Protein AF-A0A3D1VC82-F1 (afdb_monomer_lite)

Structure (mmCIF, N/CA/C/O backbone):
data_AF-A0A3D1VC82-F1
#
_entry.id   AF-A0A3D1VC82-F1
#
loop_
_atom_site.group_PDB
_atom_site.id
_atom_site.type_symbol
_atom_site.label_atom_id
_atom_site.label_alt_id
_atom_site.label_comp_id
_atom_site.label_asym_id
_atom_site.label_entity_id
_atom_site.label_seq_id
_atom_site.pdbx_PDB_ins_code
_atom_site.Cartn_x
_atom_site.Cartn_y
_atom_site.Cartn_z
_atom_site.occupancy
_atom_site.B_iso_or_equiv
_atom_site.auth_seq_id
_atom_site.auth_comp_id
_atom_site.auth_asym_id
_atom_site.auth_atom_id
_atom_site.pdbx_PDB_model_num
ATOM 1 N N . MET A 1 1 ? 1.692 43.661 28.761 1.00 70.38 1 MET A N 1
ATOM 2 C CA . MET A 1 1 ? 1.434 42.933 27.500 1.00 70.38 1 MET A CA 1
ATOM 3 C C . MET A 1 1 ? 0.252 42.015 27.741 1.00 70.38 1 MET A C 1
ATOM 5 O O . MET A 1 1 ? 0.296 41.278 28.715 1.00 70.38 1 MET A O 1
ATOM 9 N N . SER A 1 2 ? -0.804 42.112 26.932 1.00 80.06 2 SER A N 1
ATOM 10 C CA . SER A 1 2 ? -1.921 41.160 27.000 1.00 80.06 2 SER A CA 1
ATOM 11 C C . SER A 1 2 ? -1.514 39.868 26.292 1.00 80.06 2 SER A C 1
ATOM 13 O O . SER A 1 2 ? -0.877 39.928 25.237 1.00 80.06 2 SER A O 1
ATOM 15 N N . LEU A 1 3 ? -1.827 38.717 26.888 1.00 83.06 3 LEU A N 1
ATOM 16 C CA . LEU A 1 3 ? -1.592 37.416 26.265 1.00 83.06 3 LEU A CA 1
ATOM 17 C C . LEU A 1 3 ? -2.471 37.298 25.015 1.00 83.06 3 LEU A C 1
ATOM 19 O O . LEU A 1 3 ? -3.629 37.717 25.010 1.00 83.06 3 LEU A O 1
ATOM 23 N N . THR A 1 4 ? -1.933 36.735 23.936 1.00 90.00 4 THR A N 1
ATOM 24 C CA . THR A 1 4 ? -2.747 36.434 22.752 1.00 90.00 4 THR A CA 1
ATOM 25 C C . THR A 1 4 ? -3.628 35.213 23.025 1.00 90.00 4 THR A C 1
ATOM 27 O O . THR A 1 4 ? -3.378 34.445 23.956 1.00 90.00 4 THR A O 1
ATOM 30 N N . ALA A 1 5 ? -4.653 34.992 22.197 1.00 87.94 5 ALA A N 1
ATOM 31 C CA . ALA A 1 5 ? -5.532 33.826 22.325 1.00 87.94 5 ALA A CA 1
ATOM 32 C C . ALA A 1 5 ? -4.754 32.497 22.338 1.00 87.94 5 ALA A C 1
ATOM 34 O O . ALA A 1 5 ? -5.101 31.603 23.094 1.00 87.94 5 ALA A O 1
ATOM 35 N N . ALA A 1 6 ? -3.664 32.380 21.571 1.00 84.75 6 ALA A N 1
ATOM 36 C CA . ALA A 1 6 ? -2.829 31.174 21.528 1.00 84.75 6 A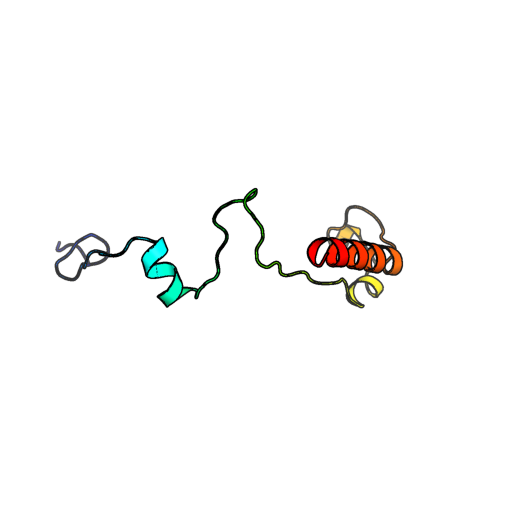LA A CA 1
ATOM 37 C C . ALA A 1 6 ? -2.160 30.831 22.875 1.00 84.75 6 ALA A C 1
ATOM 39 O O . ALA A 1 6 ? -1.769 29.688 23.085 1.00 84.75 6 ALA A O 1
ATOM 40 N N . TYR A 1 7 ? -2.058 31.804 23.787 1.00 85.69 7 TYR A N 1
ATOM 41 C CA . TYR A 1 7 ? -1.451 31.661 25.112 1.00 85.69 7 TYR A CA 1
ATOM 42 C C . TYR A 1 7 ? -2.445 31.944 26.252 1.00 85.69 7 TYR A C 1
ATOM 44 O O . TYR A 1 7 ? -2.038 32.371 27.329 1.00 85.69 7 TYR A O 1
ATOM 52 N N . GLY A 1 8 ? -3.749 31.740 26.026 1.00 84.31 8 GLY A N 1
ATOM 53 C CA . GLY A 1 8 ? -4.772 31.881 27.071 1.00 84.31 8 GLY A CA 1
ATOM 54 C C . GLY A 1 8 ? -5.295 33.306 27.295 1.00 84.31 8 GLY A C 1
ATOM 55 O O . GLY A 1 8 ? -5.842 33.593 28.354 1.00 84.31 8 GLY A O 1
ATOM 56 N N . GLY A 1 9 ? -5.126 34.214 26.326 1.00 89.62 9 GLY A N 1
ATOM 57 C CA . GLY A 1 9 ? -5.755 35.541 26.350 1.00 89.62 9 GLY A CA 1
ATOM 58 C C . GLY A 1 9 ? -7.283 35.506 26.198 1.00 89.62 9 GLY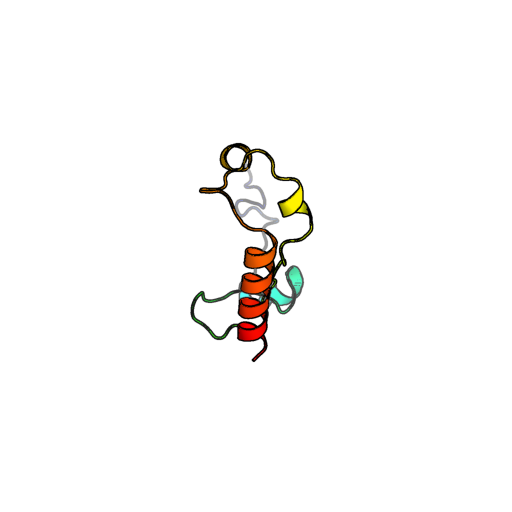 A C 1
ATOM 59 O O . GLY A 1 9 ? -7.863 34.462 25.933 1.00 89.62 9 GLY A O 1
ATOM 60 N N . GLU A 1 10 ? -7.944 36.665 26.275 1.00 87.94 10 GLU A N 1
ATOM 61 C CA . GLU A 1 10 ? -9.419 36.803 26.350 1.00 87.94 10 GLU A CA 1
ATOM 62 C C . GLU A 1 10 ? -10.228 36.112 25.234 1.00 87.94 10 GLU A C 1
ATOM 64 O O . GLU A 1 10 ? -11.398 35.798 25.424 1.00 87.94 10 GLU A O 1
ATOM 69 N N . LYS A 1 11 ? -9.627 35.874 24.061 1.00 87.38 11 LYS A N 1
ATOM 70 C CA . LYS A 1 11 ? -10.267 35.167 22.933 1.00 87.38 11 LYS A CA 1
ATOM 71 C C . LYS A 1 11 ? -9.981 33.661 22.907 1.00 87.38 11 LYS A C 1
ATOM 73 O O . LYS A 1 11 ? -10.354 32.986 21.949 1.00 87.38 11 LYS A O 1
ATOM 78 N N . TRP A 1 12 ? -9.270 33.136 23.901 1.00 89.56 12 TRP A N 1
ATOM 79 C CA . TRP A 1 12 ? -9.033 31.706 24.027 1.00 89.56 12 TRP A CA 1
ATOM 80 C C . TRP A 1 12 ? -10.329 30.999 24.421 1.00 89.56 12 TRP A C 1
ATOM 82 O O . TRP A 1 12 ? -11.044 31.430 25.323 1.00 89.56 12 TRP A O 1
ATOM 92 N N . SER A 1 13 ? -10.621 29.898 23.739 1.00 86.00 13 SER A N 1
ATOM 93 C CA . SER A 1 13 ? -11.723 29.005 24.079 1.00 86.00 13 SER A CA 1
ATOM 94 C C . SER A 1 13 ? -11.171 27.599 24.259 1.00 86.00 13 SER A C 1
ATOM 96 O O . SER A 1 13 ? -10.348 27.133 23.469 1.00 86.00 13 SER A O 1
ATOM 98 N N . GLN A 1 14 ? -11.602 26.934 25.329 1.00 85.31 14 GLN A N 1
ATOM 99 C CA . GLN A 1 14 ? -11.210 25.556 25.594 1.00 85.31 14 GLN A CA 1
ATOM 100 C C . GLN A 1 14 ? -11.828 24.610 24.561 1.00 85.31 14 GLN A C 1
ATOM 102 O O . GLN A 1 14 ? -12.987 24.774 24.173 1.00 85.31 14 GLN A O 1
ATOM 107 N N . ARG A 1 15 ? -11.086 23.569 24.172 1.00 84.25 15 ARG A N 1
ATOM 108 C CA . ARG A 1 15 ? -11.700 22.402 23.531 1.00 84.25 15 ARG A CA 1
ATOM 109 C C . ARG A 1 15 ? -12.458 21.622 24.599 1.00 84.25 15 ARG A C 1
ATOM 111 O O . ARG A 1 15 ? -11.857 21.168 25.566 1.00 84.25 15 ARG A O 1
ATOM 118 N N . ALA A 1 16 ? -13.776 21.532 24.443 1.00 89.69 16 ALA A N 1
ATOM 119 C CA . ALA A 1 16 ? -14.648 20.813 25.372 1.00 89.69 16 ALA A CA 1
ATOM 120 C C . ALA A 1 16 ? -14.734 19.311 25.058 1.00 89.69 16 ALA A C 1
ATOM 122 O O . ALA A 1 16 ? -15.041 18.513 25.940 1.00 89.69 16 ALA A O 1
ATOM 123 N N . ASN A 1 17 ? -14.453 18.938 23.811 1.00 90.94 17 ASN A N 1
ATOM 124 C CA . ASN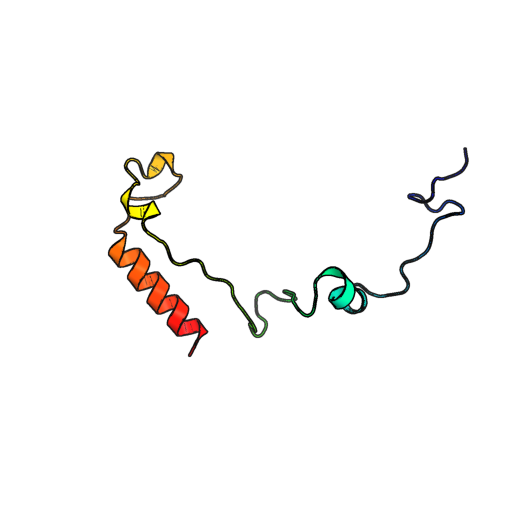 A 1 17 ? -14.459 17.560 23.355 1.00 90.94 17 ASN A CA 1
ATOM 125 C C . ASN A 1 17 ? -13.097 16.905 23.584 1.00 90.94 17 ASN A C 1
ATOM 127 O O . ASN A 1 17 ? -12.052 17.560 23.520 1.00 90.94 17 ASN A O 1
ATOM 131 N N . ASP A 1 18 ? -13.113 15.593 23.817 1.00 89.56 18 ASP A N 1
ATOM 132 C CA . ASP A 1 18 ? -11.899 14.800 23.703 1.00 89.56 18 ASP A CA 1
ATOM 133 C C . ASP A 1 18 ? -11.547 14.559 22.225 1.00 89.56 18 ASP A C 1
ATOM 135 O O . ASP A 1 18 ? -12.347 14.763 21.308 1.00 89.56 18 ASP A O 1
ATOM 139 N N . MET A 1 19 ? -10.320 14.101 21.993 1.00 85.75 19 MET A N 1
ATOM 140 C CA . MET A 1 19 ? -9.821 13.829 20.646 1.00 85.75 19 MET A CA 1
ATOM 141 C C . MET A 1 19 ? -10.694 12.825 19.878 1.00 85.75 19 MET A C 1
ATOM 143 O O . MET A 1 19 ? -10.827 12.945 18.664 1.00 85.75 19 MET A O 1
ATOM 147 N N . ARG A 1 20 ? -11.288 11.835 20.561 1.00 85.12 20 ARG A N 1
ATOM 148 C CA . ARG A 1 20 ? -12.112 10.803 19.917 1.00 85.12 20 ARG A CA 1
ATOM 149 C C . ARG A 1 20 ? -13.447 11.387 19.455 1.00 85.12 20 ARG A C 1
ATOM 151 O O . ARG A 1 20 ? -13.907 11.027 18.378 1.00 85.12 20 ARG A O 1
ATOM 158 N N . ALA A 1 21 ? -14.042 12.280 20.239 1.00 89.19 21 ALA A N 1
ATOM 159 C CA . ALA A 1 21 ? -15.287 12.967 19.918 1.00 89.19 21 ALA A CA 1
ATOM 160 C C . ALA A 1 21 ? -15.124 13.980 18.773 1.00 89.19 21 ALA A C 1
ATOM 162 O O . ALA A 1 21 ? -16.024 14.105 17.947 1.00 89.19 21 ALA A O 1
ATOM 163 N N . ASP A 1 22 ? -13.972 14.651 18.676 1.00 90.06 22 ASP A N 1
ATOM 164 C CA . ASP A 1 22 ? -13.665 15.549 17.552 1.00 90.06 22 ASP A CA 1
ATOM 165 C C . ASP A 1 22 ? -13.314 14.793 16.260 1.00 90.06 22 ASP A C 1
ATOM 167 O O . ASP A 1 22 ? -13.368 15.362 15.164 1.00 90.06 22 ASP A O 1
ATOM 171 N N . MET A 1 23 ? -12.967 13.505 16.367 1.00 89.56 23 MET A N 1
ATOM 172 C CA . MET A 1 23 ? -12.395 12.752 15.257 1.00 89.56 23 MET A CA 1
ATOM 173 C C . MET A 1 23 ? -13.298 12.689 14.009 1.00 89.56 23 MET A C 1
ATOM 175 O O . MET A 1 23 ? -12.828 13.020 12.915 1.00 89.56 23 MET A O 1
ATOM 179 N N . PRO A 1 24 ? -14.604 12.386 14.149 1.00 90.44 24 PRO A N 1
ATOM 180 C CA . PRO A 1 24 ? -15.524 12.334 13.017 1.00 90.44 24 PRO A CA 1
ATOM 181 C C . PRO A 1 24 ? -15.675 13.667 12.279 1.00 90.44 24 PRO A C 1
ATOM 183 O O . PRO A 1 24 ? -15.826 13.674 11.060 1.00 90.44 24 PRO A O 1
ATOM 186 N N . GLY A 1 25 ? -15.622 14.795 12.997 1.00 91.44 25 GLY A N 1
ATOM 187 C CA . GLY A 1 25 ? -15.834 16.123 12.416 1.00 91.44 25 GLY A CA 1
ATOM 188 C C . GLY A 1 25 ? -14.665 16.618 11.563 1.00 91.44 25 GLY A C 1
ATOM 189 O O . GLY A 1 25 ? -14.870 17.404 10.639 1.00 91.44 25 GLY A O 1
ATOM 190 N N . HIS A 1 26 ? -13.447 16.163 11.857 1.00 88.19 26 HIS A N 1
ATOM 191 C CA . HIS A 1 26 ? -12.238 16.598 11.156 1.00 88.19 26 HIS A CA 1
ATOM 192 C C . HIS A 1 26 ? -11.690 15.558 10.181 1.00 88.19 26 HIS A C 1
ATOM 194 O O . HIS A 1 26 ? -11.205 15.929 9.113 1.00 88.19 26 HIS A O 1
ATOM 200 N N . TRP A 1 27 ? -11.759 14.275 10.538 1.00 84.88 27 TRP A N 1
ATOM 201 C CA . TRP A 1 27 ? -11.120 13.197 9.783 1.00 84.88 27 TRP A CA 1
ATOM 202 C C . TRP A 1 27 ? -12.107 12.130 9.299 1.00 84.88 27 TRP A C 1
ATOM 204 O O . TRP A 1 27 ? -11.718 11.301 8.485 1.00 84.88 27 TRP A O 1
ATOM 214 N N . GLY A 1 28 ? -13.375 12.165 9.727 1.00 88.44 28 GLY A N 1
ATOM 215 C CA . GLY A 1 28 ? -14.374 11.137 9.421 1.00 88.44 28 GLY A CA 1
ATOM 216 C C . GLY A 1 28 ? -14.288 9.926 10.354 1.00 88.44 28 GLY A C 1
ATOM 217 O O . GLY A 1 28 ? -13.642 9.972 11.399 1.00 88.44 28 GLY A O 1
ATOM 218 N N . ASP A 1 29 ? -14.947 8.827 9.988 1.00 88.00 29 ASP A N 1
ATOM 219 C CA . ASP A 1 29 ? -14.995 7.595 10.797 1.00 88.00 29 ASP A CA 1
ATOM 220 C C . ASP A 1 29 ? -13.766 6.687 10.574 1.00 88.00 29 ASP A C 1
ATOM 222 O O . ASP A 1 29 ? -13.858 5.462 10.504 1.00 88.00 29 ASP A O 1
ATOM 226 N N . TRP A 1 30 ? -12.591 7.299 10.405 1.00 86.00 30 TRP A N 1
ATOM 227 C CA . TRP A 1 30 ? -11.343 6.610 10.083 1.00 86.00 30 TRP A CA 1
ATOM 228 C C . TRP A 1 30 ? -10.262 6.966 11.101 1.00 86.00 30 TRP A C 1
ATOM 230 O O . TRP A 1 30 ? -10.159 8.103 11.557 1.00 86.00 30 TRP A O 1
ATOM 240 N N . GLY A 1 31 ? -9.416 5.996 11.434 1.00 87.00 31 GLY A N 1
ATOM 241 C CA . GLY A 1 31 ? -8.272 6.213 12.309 1.00 87.00 31 GLY A CA 1
ATOM 242 C C . GLY A 1 31 ? -7.545 4.914 12.631 1.00 87.00 31 GLY A C 1
ATOM 243 O O . GLY A 1 31 ? -8.112 3.827 12.522 1.00 87.00 31 GLY A O 1
ATOM 244 N N . SER A 1 32 ? -6.288 5.038 13.055 1.00 89.19 32 SER A N 1
ATOM 245 C CA . SER A 1 32 ? -5.524 3.943 13.655 1.00 89.19 32 SER A CA 1
ATOM 246 C C . SER A 1 32 ? -5.332 4.238 15.138 1.00 89.19 32 SER A C 1
ATOM 248 O O . SER A 1 32 ? -4.752 5.257 15.505 1.00 89.19 32 SER A O 1
ATOM 250 N N . GLY A 1 33 ? -5.874 3.374 15.997 1.00 89.00 33 GLY A N 1
ATOM 251 C CA . GLY A 1 33 ? -5.751 3.495 17.454 1.00 89.00 33 GLY A CA 1
ATOM 252 C C . GLY A 1 33 ? -4.813 2.466 18.087 1.00 89.00 33 GLY A C 1
ATOM 253 O O . GLY A 1 33 ? -4.654 2.463 19.305 1.00 89.00 33 GLY A O 1
ATOM 254 N N . SER A 1 34 ? -4.260 1.545 17.293 1.00 93.31 34 SER A N 1
ATOM 255 C CA . SER A 1 34 ? -3.388 0.461 17.745 1.00 93.31 34 SER A CA 1
ATOM 256 C C . SER A 1 34 ? -2.695 -0.190 16.550 1.00 93.31 34 SER A C 1
ATOM 258 O O . SER A 1 34 ? -3.326 -0.382 15.516 1.00 93.31 34 SER A O 1
ATOM 260 N N . GLU A 1 35 ? -1.452 -0.622 16.744 1.00 95.62 35 GLU A N 1
ATOM 261 C CA . GLU A 1 35 ? -0.677 -1.393 15.758 1.00 95.62 35 GLU A CA 1
ATOM 262 C C . GLU A 1 35 ? -0.972 -2.907 15.798 1.00 95.62 35 GLU A C 1
ATOM 264 O O . GLU A 1 35 ? -0.503 -3.655 14.948 1.00 95.62 35 GLU A O 1
ATOM 269 N N . VAL A 1 36 ? -1.728 -3.385 16.798 1.00 96.31 36 VAL A N 1
ATOM 270 C CA . VAL A 1 36 ? -2.019 -4.824 17.009 1.00 96.31 36 VAL A CA 1
ATOM 271 C C . VAL A 1 36 ? -3.510 -5.129 17.153 1.00 96.31 36 VAL A C 1
ATOM 273 O O . VAL A 1 36 ? -3.910 -6.279 17.334 1.00 96.31 36 VAL A O 1
ATOM 276 N N . GLY A 1 37 ? -4.348 -4.092 17.127 1.00 95.50 37 GLY A N 1
ATOM 277 C CA . GLY A 1 37 ? -5.796 -4.237 17.161 1.00 95.50 37 GLY A CA 1
ATOM 278 C C . GLY A 1 37 ? -6.342 -4.833 15.864 1.00 95.50 37 GLY A C 1
ATOM 279 O O . GLY A 1 37 ? -5.638 -4.986 14.869 1.00 95.50 37 GLY A O 1
ATOM 280 N N . ARG A 1 38 ? -7.643 -5.140 15.854 1.00 94.88 38 ARG A N 1
ATOM 281 C CA . ARG A 1 38 ? -8.315 -5.603 14.635 1.00 94.88 38 ARG A CA 1
ATOM 282 C C . ARG A 1 38 ? -8.235 -4.532 13.542 1.00 94.88 38 ARG A C 1
ATOM 284 O O . ARG A 1 38 ? -8.835 -3.466 13.689 1.00 94.88 38 ARG A O 1
ATOM 291 N N . LEU A 1 39 ? -7.568 -4.861 12.440 1.00 95.00 39 LEU A N 1
ATOM 292 C CA . LEU A 1 39 ? -7.537 -4.044 11.231 1.00 95.00 39 LEU A CA 1
ATOM 293 C C . LEU A 1 39 ? -8.923 -4.050 10.568 1.00 95.00 39 LEU A C 1
ATOM 295 O O . LEU A 1 39 ? -9.549 -5.102 10.438 1.00 95.00 39 LEU A O 1
ATOM 299 N N . ARG A 1 40 ? -9.435 -2.865 10.218 1.00 92.94 40 ARG A N 1
ATOM 300 C CA . ARG A 1 40 ? -10.771 -2.693 9.609 1.00 92.94 40 ARG A CA 1
ATOM 301 C C . ARG A 1 40 ? -10.699 -2.347 8.128 1.00 92.94 40 ARG A C 1
ATOM 303 O O . ARG A 1 40 ? -11.521 -2.830 7.363 1.00 92.94 40 ARG A O 1
ATOM 310 N N . SER A 1 41 ? -9.712 -1.536 7.763 1.00 93.19 41 SER A N 1
ATOM 311 C CA . SER A 1 41 ? -9.435 -1.113 6.395 1.00 93.19 41 SER A CA 1
ATOM 312 C C . SER A 1 41 ? -7.932 -0.912 6.247 1.00 93.19 41 SER A C 1
ATOM 314 O O . SER A 1 41 ? -7.280 -0.448 7.185 1.00 93.19 41 SER A O 1
ATOM 316 N N . VAL A 1 42 ? -7.393 -1.222 5.072 1.00 94.62 42 VAL A N 1
ATOM 317 C CA . VAL A 1 42 ? -5.994 -0.981 4.709 1.00 94.62 42 VAL A CA 1
ATOM 318 C C . VAL A 1 42 ? -5.934 -0.428 3.291 1.00 94.62 42 VAL A C 1
ATOM 320 O O . VAL A 1 42 ? -6.751 -0.790 2.447 1.00 94.62 42 VAL A O 1
ATOM 323 N N . LEU A 1 43 ? -4.987 0.474 3.038 1.00 95.19 43 LEU A N 1
ATOM 324 C CA . LEU A 1 43 ? -4.687 0.963 1.699 1.00 95.19 43 LEU A CA 1
ATOM 325 C C . LEU A 1 43 ? -3.382 0.325 1.234 1.00 95.19 43 LEU A C 1
ATOM 327 O O . LEU A 1 43 ? -2.334 0.545 1.837 1.00 95.19 43 LEU A O 1
ATOM 331 N N . LEU A 1 44 ? -3.452 -0.435 0.147 1.00 97.31 44 LEU A N 1
ATOM 332 C CA . LEU A 1 44 ? -2.292 -1.014 -0.518 1.00 97.31 44 LEU A CA 1
ATOM 333 C C . LEU A 1 44 ? -2.094 -0.335 -1.874 1.00 97.31 44 LEU A C 1
ATOM 335 O O . LEU A 1 44 ? -3.062 0.057 -2.529 1.00 97.31 44 LEU A O 1
ATOM 339 N N . ARG A 1 45 ? -0.839 -0.209 -2.313 1.00 97.88 45 ARG A N 1
ATOM 340 C CA . ARG A 1 45 ? -0.500 0.249 -3.663 1.00 97.88 45 ARG A CA 1
ATOM 341 C C . ARG A 1 45 ? 0.311 -0.826 -4.356 1.00 97.88 45 ARG A C 1
ATOM 343 O O . ARG A 1 45 ? 1.513 -0.946 -4.136 1.00 97.88 45 ARG A O 1
ATOM 350 N N . ARG A 1 46 ? -0.375 -1.570 -5.219 1.00 97.75 46 ARG A N 1
ATOM 351 C CA . ARG A 1 46 ? 0.255 -2.568 -6.071 1.00 97.75 46 ARG A CA 1
ATOM 352 C C . ARG A 1 46 ? 1.339 -1.903 -6.931 1.00 97.75 46 ARG A C 1
ATOM 354 O O . ARG A 1 46 ? 1.021 -0.901 -7.577 1.00 97.75 46 ARG A O 1
ATOM 361 N N . PRO A 1 47 ? 2.571 -2.443 -6.971 1.00 97.75 47 PRO A N 1
ATOM 362 C CA . PRO A 1 47 ? 3.598 -1.945 -7.876 1.00 97.75 47 PRO A CA 1
ATOM 363 C C . PRO A 1 47 ? 3.131 -2.025 -9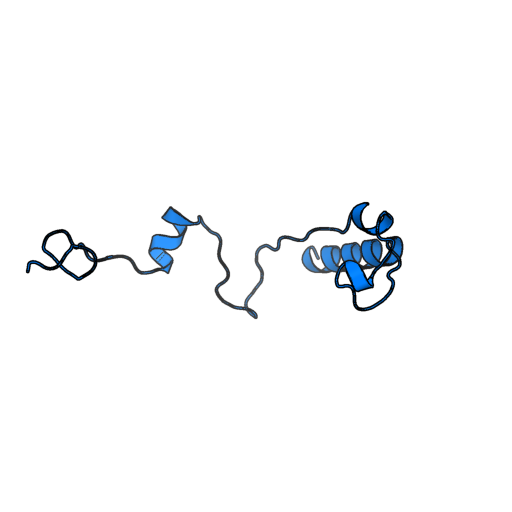.333 1.00 97.75 47 PRO A C 1
ATOM 365 O O . PRO A 1 47 ? 2.629 -3.062 -9.782 1.00 97.75 47 PRO A O 1
ATOM 368 N N . GLY A 1 48 ? 3.249 -0.917 -10.055 1.00 97.25 48 GLY A N 1
ATOM 369 C CA . GLY A 1 48 ? 2.871 -0.800 -11.459 1.00 97.25 48 GLY A CA 1
ATOM 370 C C . GLY A 1 48 ? 4.055 -0.968 -12.410 1.00 97.25 48 GLY A C 1
ATOM 371 O O . GLY A 1 48 ? 5.001 -1.713 -12.134 1.00 97.25 48 GLY A O 1
ATOM 372 N N . SER A 1 49 ? 3.968 -0.288 -13.556 1.00 97.00 49 SER A N 1
ATOM 373 C CA . SER A 1 49 ? 5.021 -0.269 -14.577 1.00 97.00 49 SER A CA 1
ATOM 374 C C . SER A 1 49 ? 6.236 0.557 -14.158 1.00 97.00 49 SER A C 1
ATOM 376 O O . SER A 1 49 ? 7.282 0.445 -14.780 1.00 97.00 49 SER A O 1
ATOM 378 N N . GLU A 1 50 ? 6.140 1.350 -13.085 1.00 96.69 50 GLU A N 1
ATOM 379 C CA . GLU A 1 50 ? 7.268 2.128 -12.565 1.00 96.69 50 GLU A CA 1
ATOM 380 C C . GLU A 1 50 ? 8.480 1.262 -12.197 1.00 96.69 50 GLU A C 1
ATOM 382 O O . GLU A 1 50 ? 9.599 1.760 -12.188 1.00 96.69 50 GLU A O 1
ATOM 387 N N . LEU A 1 51 ? 8.270 -0.027 -11.907 1.00 96.75 51 LEU A N 1
ATOM 388 C CA . LEU A 1 51 ? 9.358 -0.966 -11.642 1.00 96.75 51 LEU A CA 1
ATOM 389 C C . LEU A 1 51 ? 10.124 -1.367 -12.905 1.00 96.75 51 LEU A C 1
ATOM 391 O O . LEU A 1 51 ? 11.292 -1.734 -12.807 1.00 96.75 51 LEU A O 1
ATOM 395 N N . ASP A 1 52 ? 9.476 -1.318 -14.068 1.00 96.00 52 ASP A N 1
ATOM 396 C CA . ASP A 1 52 ? 10.060 -1.758 -15.335 1.00 96.00 52 ASP A CA 1
ATOM 397 C C . ASP A 1 52 ? 11.034 -0.696 -15.899 1.00 96.00 52 ASP A C 1
ATOM 399 O O . ASP A 1 52 ? 11.919 -1.021 -16.688 1.00 96.00 52 ASP A O 1
ATOM 403 N N . ASP A 1 53 ? 10.911 0.557 -15.443 1.00 96.19 53 ASP A N 1
ATOM 404 C CA . ASP A 1 53 ? 11.745 1.698 -15.851 1.00 96.19 53 ASP A CA 1
ATOM 405 C C . ASP A 1 53 ? 13.002 1.889 -14.971 1.00 96.19 53 ASP A C 1
ATOM 407 O O . ASP A 1 53 ? 13.797 2.807 -15.200 1.00 96.19 53 ASP A O 1
ATOM 411 N N . ILE A 1 54 ? 13.203 1.053 -13.945 1.00 96.44 54 ILE A N 1
ATOM 412 C CA . ILE A 1 54 ? 14.346 1.173 -13.029 1.00 96.44 54 ILE A CA 1
ATOM 413 C C . ILE A 1 54 ? 15.602 0.608 -13.692 1.00 96.44 54 ILE A C 1
ATOM 415 O O . ILE A 1 54 ? 15.721 -0.592 -13.928 1.00 96.44 54 ILE A O 1
ATOM 419 N N . VAL A 1 55 ? 16.570 1.488 -13.952 1.00 95.69 55 VAL A N 1
ATOM 420 C CA . VAL A 1 55 ? 17.869 1.121 -14.545 1.00 95.69 55 VAL A CA 1
ATOM 421 C C . VAL A 1 55 ? 18.961 0.971 -13.484 1.00 95.69 55 VAL A C 1
ATOM 423 O O . VAL A 1 55 ? 19.845 0.131 -13.622 1.00 95.69 55 VAL A O 1
ATOM 426 N N . ASP A 1 56 ? 18.900 1.782 -12.428 1.00 96.44 56 ASP A N 1
ATOM 427 C CA . ASP A 1 56 ? 19.852 1.780 -11.318 1.00 96.44 56 ASP A CA 1
ATOM 428 C C . ASP A 1 56 ? 19.078 1.685 -9.999 1.00 96.44 56 ASP A C 1
ATOM 430 O O . ASP A 1 56 ? 18.458 2.652 -9.550 1.00 96.44 56 ASP A O 1
ATOM 434 N N . PHE A 1 57 ? 19.087 0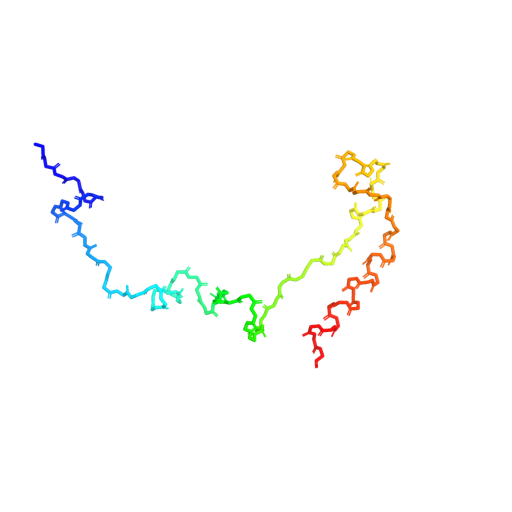.487 -9.412 1.00 96.38 57 PHE A N 1
ATOM 435 C CA . PHE A 1 57 ? 18.380 0.178 -8.171 1.00 96.38 57 PHE A CA 1
ATOM 436 C C . PHE A 1 57 ? 18.947 0.948 -6.968 1.00 96.38 57 PHE A C 1
ATOM 438 O O . PHE A 1 57 ? 18.176 1.387 -6.114 1.00 96.38 57 PHE A O 1
ATOM 445 N N . ASP A 1 58 ? 20.260 1.182 -6.916 1.00 97.25 58 ASP A N 1
ATOM 446 C CA . ASP A 1 58 ? 20.896 1.918 -5.816 1.00 97.25 58 ASP A CA 1
ATOM 447 C C . ASP A 1 58 ? 20.506 3.404 -5.863 1.00 97.25 58 ASP A C 1
ATOM 449 O O . ASP A 1 58 ? 20.101 3.990 -4.852 1.00 97.25 58 ASP A O 1
ATOM 453 N N . ALA A 1 59 ? 20.491 3.995 -7.064 1.00 97.69 59 ALA A N 1
ATOM 454 C CA . ALA A 1 59 ? 20.069 5.382 -7.262 1.00 97.69 59 ALA A CA 1
ATOM 455 C C . ALA A 1 59 ? 18.624 5.647 -6.798 1.00 97.69 59 ALA A C 1
ATOM 457 O O . ALA A 1 59 ? 18.333 6.730 -6.283 1.00 97.69 59 ALA A O 1
ATOM 458 N N . VAL A 1 60 ? 17.724 4.661 -6.918 1.00 96.69 60 VAL A N 1
ATOM 459 C CA . VAL A 1 60 ? 16.327 4.750 -6.445 1.00 96.69 60 VAL A CA 1
ATOM 460 C C . VAL A 1 60 ? 16.116 4.192 -5.031 1.00 96.69 60 VAL A C 1
ATOM 462 O O . VAL A 1 60 ? 14.979 3.949 -4.628 1.00 96.69 60 VAL A O 1
ATOM 465 N N . GLN A 1 61 ? 17.190 4.042 -4.249 1.00 96.62 61 GLN A N 1
ATOM 466 C CA . GLN A 1 61 ? 17.152 3.615 -2.844 1.00 96.62 61 GLN A CA 1
ATOM 467 C C . GLN A 1 61 ? 16.629 2.180 -2.640 1.00 96.62 61 GLN A C 1
ATOM 469 O O . GLN A 1 61 ? 16.013 1.873 -1.615 1.00 96.62 61 GLN A O 1
ATOM 474 N N . MET A 1 62 ? 16.876 1.278 -3.594 1.00 96.38 62 MET A N 1
ATOM 475 C CA . MET A 1 62 ? 16.591 -0.150 -3.450 1.00 96.38 62 MET A CA 1
ATOM 476 C C . MET A 1 62 ? 17.846 -0.919 -3.035 1.00 96.38 62 MET A C 1
ATOM 478 O O . MET A 1 62 ? 18.924 -0.758 -3.591 1.00 96.38 62 MET A O 1
ATOM 482 N N . ARG A 1 63 ? 17.690 -1.804 -2.042 1.00 95.50 63 ARG A N 1
ATOM 483 C CA . ARG A 1 63 ? 18.793 -2.595 -1.467 1.00 95.50 63 ARG A CA 1
ATOM 484 C C . ARG A 1 63 ? 19.424 -3.583 -2.461 1.00 95.50 63 ARG A C 1
ATOM 486 O O . ARG A 1 63 ? 20.558 -4.004 -2.248 1.00 95.50 63 ARG A O 1
ATOM 493 N N . ALA A 1 64 ? 18.661 -4.032 -3.451 1.00 94.94 64 ALA A N 1
ATOM 494 C CA . ALA A 1 64 ? 19.077 -5.010 -4.446 1.00 94.94 64 ALA A CA 1
ATOM 495 C C . ALA A 1 64 ? 18.165 -4.931 -5.672 1.00 94.94 64 ALA A C 1
ATOM 497 O O . ALA A 1 64 ? 17.040 -4.432 -5.582 1.00 94.94 64 ALA A O 1
ATOM 498 N N . ASP A 1 65 ? 18.643 -5.503 -6.771 1.00 95.50 65 ASP A N 1
ATOM 499 C CA . ASP A 1 65 ? 17.868 -5.742 -7.978 1.00 95.50 65 ASP A CA 1
ATOM 500 C C . ASP A 1 65 ? 16.596 -6.539 -7.665 1.00 95.50 65 ASP A C 1
ATOM 502 O O . ASP A 1 65 ? 16.572 -7.448 -6.825 1.00 95.50 65 ASP A O 1
ATOM 506 N N . LEU A 1 66 ? 15.527 -6.202 -8.376 1.00 94.38 66 LEU A N 1
ATOM 507 C CA . LEU A 1 66 ? 14.195 -6.748 -8.166 1.00 94.38 66 LEU A CA 1
ATOM 508 C C . LEU A 1 66 ? 13.660 -7.313 -9.482 1.00 94.38 66 LEU A C 1
ATOM 510 O O . LEU A 1 66 ? 13.816 -6.704 -10.535 1.00 94.38 66 LEU A O 1
ATOM 514 N N . ASN A 1 67 ? 12.972 -8.453 -9.416 1.00 96.88 67 ASN A N 1
ATOM 515 C CA . ASN A 1 67 ? 12.130 -8.928 -10.511 1.00 96.88 67 ASN A CA 1
ATOM 516 C C . ASN A 1 67 ? 10.724 -8.293 -10.385 1.00 96.88 67 ASN A C 1
ATOM 518 O O . ASN A 1 67 ? 10.017 -8.618 -9.421 1.00 96.88 67 ASN A O 1
ATOM 522 N N . PRO A 1 68 ? 10.292 -7.432 -11.330 1.00 96.94 68 PRO A N 1
ATOM 523 C CA . PRO A 1 68 ? 9.008 -6.735 -11.237 1.00 96.94 68 PRO A CA 1
ATOM 524 C C . PRO A 1 68 ? 7.787 -7.664 -11.218 1.00 96.94 68 PRO A C 1
ATOM 526 O O . PRO A 1 68 ? 6.857 -7.441 -10.442 1.00 96.94 68 PRO A O 1
ATOM 529 N N . ASP A 1 69 ? 7.792 -8.739 -12.011 1.00 98.00 69 ASP A N 1
ATOM 530 C CA . ASP A 1 69 ? 6.680 -9.698 -12.058 1.00 98.00 69 ASP A CA 1
ATOM 531 C C . ASP A 1 69 ? 6.536 -10.463 -10.746 1.00 98.00 69 ASP A C 1
ATOM 533 O O . ASP A 1 69 ? 5.427 -10.629 -10.234 1.00 98.00 69 ASP A O 1
ATOM 537 N N . LEU A 1 70 ? 7.663 -10.878 -10.162 1.00 97.94 70 LEU A N 1
ATOM 538 C CA . LEU A 1 70 ? 7.664 -11.542 -8.863 1.00 97.94 70 LEU A CA 1
ATOM 539 C C . LEU A 1 70 ? 7.159 -10.605 -7.760 1.00 97.94 70 LEU A C 1
ATOM 541 O O . LEU A 1 70 ? 6.347 -11.022 -6.936 1.00 97.94 70 LEU A O 1
ATOM 545 N N . ALA A 1 71 ? 7.601 -9.345 -7.755 1.00 97.62 71 ALA A N 1
ATOM 546 C CA . ALA A 1 71 ? 7.165 -8.356 -6.772 1.00 97.62 71 ALA A CA 1
ATOM 547 C C . ALA A 1 71 ? 5.652 -8.105 -6.845 1.00 97.62 71 ALA A C 1
ATOM 549 O O . ALA A 1 71 ? 4.976 -8.058 -5.816 1.00 97.62 71 ALA A O 1
ATOM 550 N N . ARG A 1 72 ? 5.108 -8.008 -8.064 1.00 98.44 72 ARG A N 1
ATOM 551 C CA . ARG A 1 72 ? 3.667 -7.886 -8.312 1.00 98.44 72 ARG A CA 1
ATOM 552 C C . ARG A 1 72 ? 2.898 -9.104 -7.799 1.00 98.44 72 ARG A C 1
ATOM 554 O O . ARG A 1 72 ? 1.955 -8.933 -7.036 1.00 98.44 72 ARG A O 1
ATOM 561 N N . ALA A 1 73 ? 3.344 -10.315 -8.133 1.00 98.50 73 ALA A N 1
ATOM 562 C CA . ALA A 1 73 ? 2.704 -11.550 -7.678 1.00 98.50 73 ALA A CA 1
ATOM 563 C C . ALA A 1 73 ? 2.729 -11.707 -6.145 1.00 98.50 73 ALA A C 1
ATOM 565 O O . ALA A 1 73 ? 1.744 -12.130 -5.544 1.00 98.50 73 ALA A O 1
ATOM 566 N N . GLN A 1 74 ? 3.837 -11.343 -5.494 1.00 98.38 74 GLN A N 1
ATOM 567 C CA . GLN A 1 74 ? 3.943 -11.362 -4.031 1.00 98.38 74 GLN A CA 1
ATOM 568 C C . GLN A 1 74 ? 3.040 -10.313 -3.372 1.00 98.38 74 GLN A C 1
ATOM 570 O O . GLN A 1 74 ? 2.430 -10.597 -2.342 1.00 98.38 74 GLN A O 1
ATOM 575 N N . HIS A 1 75 ? 2.928 -9.119 -3.963 1.00 98.44 75 HIS A N 1
ATOM 576 C CA . HIS A 1 75 ? 1.998 -8.098 -3.486 1.00 98.44 75 HIS A CA 1
ATOM 577 C C . HIS A 1 75 ? 0.540 -8.557 -3.627 1.00 98.44 75 HIS A C 1
ATOM 579 O O . HIS A 1 75 ? -0.242 -8.352 -2.703 1.00 98.44 75 HIS A O 1
ATOM 585 N N . ASP A 1 76 ? 0.177 -9.189 -4.746 1.00 98.44 76 ASP A N 1
ATOM 586 C CA . ASP A 1 76 ? -1.172 -9.728 -4.963 1.00 98.44 76 ASP A CA 1
ATOM 587 C C . ASP A 1 76 ? -1.509 -10.791 -3.904 1.00 98.44 76 ASP A C 1
ATOM 589 O O . ASP A 1 76 ? -2.522 -10.672 -3.222 1.00 98.44 76 ASP A O 1
ATOM 593 N N . ALA A 1 77 ? -0.594 -11.728 -3.633 1.00 98.50 77 ALA A N 1
ATOM 594 C CA . ALA A 1 77 ? -0.777 -12.723 -2.573 1.00 98.50 77 ALA A CA 1
ATOM 595 C C . ALA A 1 77 ? -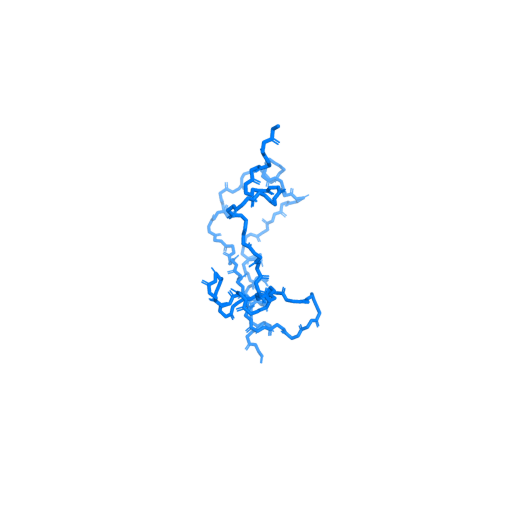0.912 -12.106 -1.162 1.00 98.50 77 ALA A C 1
ATOM 597 O O . ALA A 1 77 ? -1.636 -12.629 -0.315 1.00 98.50 77 ALA A O 1
ATOM 598 N N . MET A 1 78 ? -0.216 -10.997 -0.885 1.00 98.12 78 MET A N 1
ATOM 599 C CA . MET A 1 78 ? -0.375 -10.253 0.369 1.00 98.12 78 MET A CA 1
ATOM 600 C C . MET A 1 78 ? -1.744 -9.563 0.448 1.00 98.12 78 MET A C 1
ATOM 602 O O . MET A 1 78 ? -2.346 -9.551 1.519 1.00 98.12 78 MET A O 1
ATOM 606 N N . ALA A 1 79 ? -2.227 -8.981 -0.653 1.00 98.19 79 ALA A N 1
ATOM 607 C CA . ALA A 1 79 ? -3.546 -8.357 -0.710 1.00 98.19 79 ALA A CA 1
ATOM 608 C C . ALA A 1 79 ? -4.657 -9.395 -0.482 1.00 98.19 79 ALA A C 1
ATOM 610 O O . ALA A 1 79 ? -5.514 -9.170 0.371 1.00 98.19 79 ALA A O 1
ATOM 611 N N . ASP A 1 80 ? -4.562 -10.563 -1.125 1.00 98.06 80 ASP A N 1
ATOM 612 C CA . ASP A 1 80 ? -5.490 -11.684 -0.925 1.00 98.06 80 ASP A CA 1
ATOM 613 C C . ASP A 1 80 ? -5.572 -12.101 0.556 1.00 98.06 80 ASP A C 1
ATOM 615 O O . ASP A 1 80 ? -6.650 -12.394 1.071 1.00 98.06 80 ASP A O 1
ATOM 619 N N . ALA A 1 81 ? -4.448 -12.077 1.282 1.00 97.38 81 ALA A N 1
ATOM 620 C CA . ALA A 1 81 ? -4.415 -12.405 2.708 1.00 97.38 81 ALA A CA 1
ATOM 621 C C . ALA A 1 81 ? -5.138 -11.379 3.604 1.00 97.38 81 ALA A C 1
ATOM 623 O O . ALA A 1 81 ? -5.551 -11.734 4.706 1.00 97.38 81 ALA A O 1
ATOM 624 N N . TYR A 1 82 ? -5.284 -10.123 3.165 1.00 95.81 82 TYR A N 1
ATOM 625 C CA . TYR A 1 82 ? -6.095 -9.121 3.868 1.00 95.81 82 TYR A CA 1
ATOM 626 C C . TYR A 1 82 ? -7.590 -9.232 3.547 1.00 95.81 82 TYR A C 1
ATOM 628 O O . TYR A 1 82 ? -8.407 -8.778 4.350 1.00 95.81 82 TYR A O 1
ATOM 636 N N . GLU A 1 83 ? -7.941 -9.785 2.384 1.00 94.06 83 GLU A N 1
ATOM 637 C CA . GLU A 1 83 ? -9.330 -9.934 1.932 1.00 94.06 83 GLU A CA 1
ATOM 638 C C . GLU A 1 83 ? -10.000 -11.239 2.399 1.00 94.06 83 GLU A C 1
ATOM 640 O O . GLU A 1 83 ? -11.232 -11.295 2.438 1.00 94.06 83 GLU A O 1
ATOM 645 N N . ALA A 1 84 ? -9.215 -12.264 2.755 1.00 88.88 84 ALA A N 1
ATOM 646 C CA . ALA A 1 84 ? -9.684 -13.573 3.235 1.00 88.88 84 ALA A CA 1
ATOM 647 C C . ALA A 1 84 ? -10.336 -13.536 4.633 1.00 88.88 84 ALA A C 1
ATOM 649 O O . ALA A 1 84 ? -11.345 -14.259 4.821 1.00 88.88 84 ALA A O 1
#

Radius of gyration: 22.99 Å; chains: 1; bounding box: 37×56×43 Å

Foldseek 3Di:
DADDLVRPGPPPDDDPDDPVVCCCVPPRPDDDPDPPDDDDDDDDDQDDCVLVPDPDCVVVVHPDDDDNVVSNVVSVVVVVVVVD

Secondary structure (DSSP, 8-state):
-PPPGGGT-TT-----S-HHHHHHHHH-S-----SSSPP---------GGGTT-S-TTTTT-SS---HHHHHHHHHHHHHHHH-

pLDDT: mean 92.67, std 5.4, range [70.38, 98.5]

Sequence (84 aa):
MSLTAAYGGEKWSQRANDMRADMPGHWGDWGSGSEVGRLRSVLLRRPGSELDDIVDFDAVQMRADLNPDLARAQHDAMADAYEA